Protein AF-A0A968E7X0-F1 (afdb_monomer_lite)

Secondary structure (DSSP, 8-state):
-HHHHHHHHHHHHHHHHHHHHHHTT-HHHHHHHHHHHHHHHHHHHHHHHHHSSPPP--HHHHHHHHHHHHHHHHHHHHHHHHHTS--

Foldseek 3Di:
DVVVVVVVVVVVVLVVVLVVCVVVVVVVVSVVVVVVVCVVCVVQVVCCVPPVDRPPPPPVCVVVVVVVVVVVVVVVVVVVVVVPDDD

Radius of gyration: 15.85 Å; chains: 1; bounding box: 46×29×34 Å

pLDDT: mean 70.97, std 6.29, range [51.38, 83.25]

Sequence (87 aa):
MRTRRALLAVSIVALILAITLISLRAYYVAVALLVGTLLISYREIWSLIRRKKLPPIDERVRENTSKSIRNGFIFLVITLAFLMLPF

Structure (mmCIF, N/CA/C/O backbone):
data_AF-A0A968E7X0-F1
#
_entry.id   AF-A0A968E7X0-F1
#
loop_
_atom_site.group_PDB
_atom_site.id
_atom_site.type_symbol
_atom_site.label_atom_id
_atom_site.label_alt_id
_atom_site.label_comp_id
_atom_site.label_asym_id
_atom_site.label_entity_id
_atom_site.label_seq_id
_atom_site.pdbx_PDB_ins_code
_atom_site.Cartn_x
_atom_site.Cartn_y
_atom_site.Cartn_z
_atom_site.occupancy
_atom_site.B_iso_or_equiv
_atom_site.auth_seq_id
_atom_site.auth_comp_id
_atom_site.auth_asym_id
_atom_site.auth_atom_id
_atom_site.pdbx_PDB_model_num
ATOM 1 N N . MET A 1 1 ? -7.991 16.136 14.575 1.00 51.38 1 MET A N 1
ATOM 2 C CA . MET A 1 1 ? -7.294 16.871 13.487 1.00 51.38 1 MET A CA 1
ATOM 3 C C . MET A 1 1 ? -5.917 16.301 13.088 1.00 51.38 1 MET A C 1
ATOM 5 O O . MET A 1 1 ? -5.444 16.648 12.014 1.00 51.38 1 MET A O 1
ATOM 9 N N . ARG A 1 2 ? -5.284 15.397 13.865 1.00 53.47 2 ARG A N 1
ATOM 10 C CA . ARG A 1 2 ? -3.992 14.752 13.511 1.00 53.47 2 ARG A CA 1
ATOM 11 C C . ARG A 1 2 ? -4.071 13.782 12.316 1.00 53.47 2 ARG A C 1
ATOM 13 O O . ARG A 1 2 ? -3.161 13.742 11.4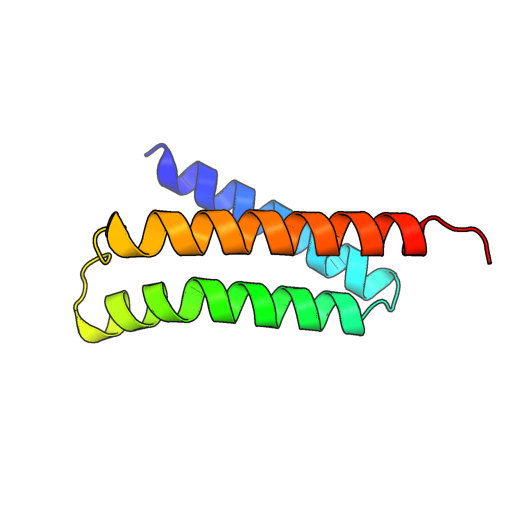99 1.00 53.47 2 ARG A O 1
ATOM 20 N N . THR A 1 3 ? -5.179 13.056 12.177 1.00 59.69 3 THR A N 1
ATOM 21 C CA . THR A 1 3 ? -5.367 12.014 11.149 1.00 59.69 3 THR A CA 1
ATOM 22 C C . THR A 1 3 ? -5.490 12.560 9.727 1.00 59.69 3 THR A C 1
ATOM 24 O O . THR A 1 3 ? -4.958 11.959 8.802 1.00 59.69 3 THR A O 1
ATOM 27 N N . ARG A 1 4 ? -6.115 13.733 9.534 1.00 61.97 4 ARG A N 1
ATOM 28 C CA . ARG A 1 4 ? -6.248 14.356 8.201 1.00 61.97 4 ARG A CA 1
ATOM 29 C C . ARG A 1 4 ? -4.895 14.736 7.591 1.00 61.97 4 ARG A C 1
ATOM 31 O O . ARG A 1 4 ? -4.684 14.511 6.408 1.00 61.97 4 ARG A O 1
ATOM 38 N N . ARG A 1 5 ? -3.970 15.268 8.400 1.00 70.31 5 ARG A N 1
ATOM 39 C CA . ARG A 1 5 ? -2.608 15.607 7.945 1.00 70.31 5 ARG A CA 1
ATOM 40 C C . ARG A 1 5 ? -1.792 14.359 7.612 1.00 70.31 5 ARG A C 1
ATOM 42 O O . ARG A 1 5 ? -1.084 14.364 6.616 1.00 70.31 5 ARG A O 1
ATOM 49 N N . ALA A 1 6 ? -1.936 13.291 8.400 1.00 70.69 6 ALA A N 1
ATOM 50 C CA . ALA A 1 6 ? -1.286 12.013 8.117 1.00 70.69 6 ALA A CA 1
ATOM 51 C C . ALA A 1 6 ? -1.792 11.391 6.803 1.00 70.69 6 ALA A C 1
ATOM 53 O O . ALA A 1 6 ? -0.984 10.994 5.973 1.00 70.69 6 ALA A O 1
ATOM 54 N N . LEU A 1 7 ? -3.109 11.383 6.568 1.00 72.44 7 LEU A N 1
ATOM 55 C CA . LEU A 1 7 ? -3.695 10.886 5.314 1.00 72.44 7 LEU A CA 1
ATOM 56 C C . LEU A 1 7 ? -3.244 11.695 4.088 1.00 72.44 7 LEU A C 1
ATOM 58 O O . LEU A 1 7 ? -2.961 11.114 3.041 1.00 72.44 7 LEU A O 1
ATOM 62 N N . LEU A 1 8 ? -3.136 13.021 4.227 1.00 73.75 8 LEU A N 1
ATOM 63 C CA . LEU A 1 8 ? -2.593 13.893 3.182 1.00 73.75 8 LEU A CA 1
ATOM 64 C C . LEU A 1 8 ? -1.123 13.583 2.892 1.00 73.75 8 LEU A C 1
ATOM 66 O O . LEU A 1 8 ? -0.765 13.408 1.733 1.00 73.75 8 LEU A O 1
ATOM 70 N N . ALA A 1 9 ? -0.289 13.460 3.926 1.00 74.38 9 ALA A N 1
ATOM 71 C CA . ALA A 1 9 ? 1.122 13.121 3.761 1.00 74.38 9 ALA A CA 1
ATOM 72 C C . ALA A 1 9 ? 1.303 11.758 3.073 1.00 74.38 9 ALA A C 1
ATOM 74 O O . ALA A 1 9 ? 2.078 11.649 2.126 1.00 74.38 9 ALA A O 1
ATOM 75 N N . VAL A 1 10 ? 0.536 10.743 3.485 1.00 77.56 10 VAL A N 1
ATOM 76 C CA . VAL A 1 10 ? 0.556 9.412 2.856 1.00 77.56 10 VAL A CA 1
ATOM 77 C C . VAL A 1 10 ? 0.118 9.485 1.392 1.00 77.56 10 VAL A C 1
ATOM 79 O O . VAL A 1 10 ? 0.767 8.882 0.542 1.00 77.56 10 VAL A O 1
ATOM 82 N N . SER A 1 11 ? -0.926 10.258 1.072 1.00 76.94 11 SER A N 1
ATOM 83 C CA . SER A 1 11 ? -1.391 10.422 -0.315 1.00 76.94 11 SER A CA 1
ATOM 84 C C . SER A 1 11 ? -0.356 11.122 -1.196 1.00 76.94 11 SER A C 1
ATOM 86 O O . SER A 1 11 ? -0.141 10.704 -2.328 1.00 76.94 11 SER A O 1
ATOM 88 N N . ILE A 1 12 ? 0.315 12.156 -0.677 1.00 83.25 12 ILE A N 1
ATOM 89 C CA . ILE A 1 12 ? 1.371 12.876 -1.403 1.00 83.25 12 ILE A CA 1
ATOM 90 C C . ILE A 1 12 ? 2.554 11.944 -1.682 1.00 83.25 12 ILE A C 1
ATOM 92 O O . ILE A 1 12 ? 3.028 11.880 -2.814 1.00 83.25 12 ILE A O 1
ATOM 96 N N . VAL A 1 13 ? 2.999 11.179 -0.681 1.00 82.56 13 VAL A N 1
ATOM 97 C CA . VAL A 1 13 ? 4.097 10.216 -0.851 1.00 82.56 13 VAL A CA 1
ATOM 98 C C . VAL A 1 13 ? 3.722 9.135 -1.863 1.00 82.56 13 VAL A C 1
ATOM 100 O O . VAL A 1 13 ? 4.517 8.847 -2.753 1.00 82.56 13 VAL A O 1
ATOM 103 N N . ALA A 1 14 ? 2.510 8.579 -1.777 1.00 76.31 14 ALA A N 1
ATOM 104 C CA . ALA A 1 14 ? 2.025 7.579 -2.726 1.00 76.31 14 ALA A CA 1
ATOM 105 C C . ALA A 1 14 ? 1.976 8.121 -4.165 1.00 76.31 14 ALA A C 1
ATOM 107 O O . ALA A 1 14 ? 2.369 7.421 -5.099 1.00 76.31 14 ALA A O 1
ATOM 108 N N . LEU A 1 15 ? 1.553 9.378 -4.341 1.00 81.00 15 LEU A N 1
ATOM 109 C CA . LEU A 1 15 ? 1.507 10.039 -5.644 1.00 81.00 15 LEU A CA 1
ATOM 110 C C . LEU A 1 15 ? 2.911 10.222 -6.239 1.00 81.00 15 LEU A C 1
ATOM 112 O O . LEU A 1 15 ? 3.132 9.885 -7.400 1.00 81.00 15 LEU A O 1
ATOM 116 N N . ILE A 1 16 ? 3.869 10.701 -5.439 1.00 80.44 16 ILE A N 1
ATOM 117 C CA . ILE A 1 16 ? 5.266 10.873 -5.869 1.00 80.44 16 ILE A CA 1
ATOM 118 C C . ILE A 1 16 ? 5.866 9.520 -6.274 1.00 80.44 16 ILE A C 1
ATOM 120 O O . ILE A 1 16 ? 6.483 9.414 -7.330 1.00 80.44 16 ILE A O 1
ATOM 124 N N . LEU A 1 17 ? 5.638 8.469 -5.481 1.00 75.12 17 LEU A N 1
ATOM 125 C CA . LEU A 1 17 ? 6.106 7.110 -5.777 1.00 75.12 17 LEU A CA 1
ATOM 126 C C . LEU A 1 17 ? 5.540 6.577 -7.100 1.00 75.12 17 LEU A C 1
ATOM 128 O O . LEU A 1 17 ? 6.286 6.023 -7.907 1.00 75.12 17 LEU A O 1
ATOM 132 N N . ALA A 1 18 ? 4.243 6.782 -7.345 1.00 72.81 18 ALA A N 1
ATOM 133 C CA . ALA A 1 18 ? 3.596 6.365 -8.586 1.00 72.81 18 ALA A CA 1
ATOM 134 C C . ALA A 1 18 ? 4.176 7.092 -9.810 1.00 72.81 18 ALA A C 1
ATOM 136 O O . ALA A 1 18 ? 4.480 6.447 -10.814 1.00 72.81 18 ALA A O 1
ATOM 137 N N . ILE A 1 19 ? 4.388 8.410 -9.715 1.00 75.69 19 ILE A N 1
ATOM 138 C CA . ILE A 1 19 ? 4.981 9.213 -10.795 1.00 75.69 19 ILE A CA 1
ATOM 139 C C . ILE A 1 19 ? 6.407 8.738 -11.097 1.00 75.69 19 ILE A C 1
ATOM 141 O O . ILE A 1 19 ? 6.746 8.521 -12.260 1.00 75.69 19 ILE A O 1
ATOM 145 N N . THR A 1 20 ? 7.231 8.517 -10.071 1.00 73.62 20 THR A N 1
ATOM 146 C CA . THR A 1 20 ? 8.614 8.043 -10.243 1.00 73.62 20 THR A CA 1
ATOM 147 C C . THR A 1 20 ? 8.668 6.676 -10.930 1.00 73.62 20 THR A C 1
ATOM 149 O O . THR A 1 20 ? 9.469 6.476 -11.841 1.00 73.62 20 THR A O 1
ATOM 152 N N . LEU A 1 21 ? 7.787 5.743 -10.553 1.00 70.69 21 LEU A N 1
ATOM 153 C CA . LEU A 1 21 ? 7.727 4.409 -11.161 1.00 70.69 21 LEU A CA 1
ATOM 154 C C . LEU A 1 21 ? 7.276 4.441 -12.625 1.00 70.69 21 LEU A C 1
ATOM 156 O O . LEU A 1 21 ? 7.828 3.716 -13.454 1.00 70.69 21 LEU A O 1
ATOM 160 N N . ILE A 1 22 ? 6.305 5.297 -12.954 1.00 74.69 22 ILE A N 1
ATOM 161 C CA . ILE A 1 22 ? 5.854 5.501 -14.337 1.00 74.69 22 ILE A CA 1
ATOM 162 C C . ILE A 1 22 ? 6.986 6.098 -15.184 1.00 74.69 22 ILE A C 1
ATOM 164 O O . ILE A 1 22 ? 7.233 5.622 -16.292 1.00 74.69 22 ILE A O 1
ATOM 168 N N . SER A 1 23 ? 7.717 7.083 -14.654 1.00 69.62 23 SER A N 1
ATOM 169 C CA . SER A 1 23 ? 8.857 7.711 -15.338 1.00 69.62 23 SER A CA 1
ATOM 170 C C . SER A 1 23 ? 10.001 6.733 -15.624 1.00 69.62 23 SER A C 1
ATOM 172 O O . SER A 1 23 ? 10.640 6.828 -16.668 1.00 69.62 23 SER A O 1
ATOM 174 N N . LEU A 1 24 ? 10.220 5.746 -14.750 1.00 76.50 24 LEU A N 1
ATOM 175 C CA . LEU A 1 24 ? 11.201 4.671 -14.955 1.00 76.50 24 LEU A CA 1
ATOM 176 C C . LEU A 1 24 ? 10.730 3.587 -15.948 1.00 76.50 24 LEU A C 1
ATOM 178 O O . LEU A 1 24 ? 11.408 2.575 -16.107 1.00 76.50 24 LEU A O 1
ATOM 182 N N . ARG A 1 25 ? 9.564 3.756 -16.597 1.00 78.88 25 ARG A N 1
ATOM 183 C CA . ARG A 1 25 ? 8.871 2.725 -17.402 1.00 78.88 25 ARG A CA 1
ATOM 184 C C . ARG A 1 25 ? 8.627 1.416 -16.639 1.00 78.88 25 ARG A C 1
ATOM 186 O O . ARG A 1 25 ? 8.323 0.385 -17.240 1.00 78.88 25 ARG A O 1
ATOM 193 N N . ALA A 1 26 ? 8.680 1.455 -15.308 1.00 73.06 26 ALA A N 1
ATOM 194 C CA . ALA A 1 26 ? 8.448 0.317 -14.428 1.00 73.06 26 ALA A CA 1
ATOM 195 C C . ALA A 1 26 ? 6.940 0.100 -14.209 1.00 73.06 26 ALA A C 1
ATOM 197 O O . ALA A 1 26 ? 6.452 0.009 -13.079 1.00 73.06 26 ALA A O 1
ATOM 198 N N . TYR A 1 27 ? 6.177 0.028 -15.307 1.00 71.00 27 TYR A N 1
ATOM 199 C CA . TYR A 1 27 ? 4.714 -0.080 -15.287 1.00 71.00 27 TYR A CA 1
ATOM 200 C C . TYR A 1 27 ? 4.233 -1.312 -14.512 1.00 71.00 27 TYR A C 1
ATOM 202 O O . TYR A 1 27 ? 3.230 -1.247 -13.807 1.00 71.00 27 TYR A O 1
ATOM 210 N N . TYR A 1 28 ? 4.986 -2.412 -14.577 1.00 66.50 28 TYR A N 1
ATOM 211 C CA . TYR A 1 28 ? 4.718 -3.639 -13.825 1.00 66.50 28 TYR A CA 1
ATOM 212 C C . TYR A 1 28 ? 4.742 -3.408 -12.304 1.00 66.50 28 TYR A C 1
ATOM 214 O O . TYR A 1 28 ? 3.862 -3.894 -11.594 1.00 66.50 28 TYR A O 1
ATOM 222 N N . VAL A 1 29 ? 5.685 -2.604 -11.801 1.00 68.31 29 VAL A N 1
ATOM 223 C CA . VAL A 1 29 ? 5.785 -2.263 -10.371 1.00 68.31 29 VAL A CA 1
ATOM 224 C C . VAL A 1 29 ? 4.671 -1.305 -9.958 1.00 68.31 29 VAL A C 1
ATOM 226 O O . VAL A 1 29 ? 4.062 -1.487 -8.905 1.00 68.31 29 VAL A O 1
ATOM 229 N N . ALA A 1 30 ? 4.367 -0.309 -10.795 1.00 68.06 30 ALA A N 1
ATOM 230 C CA . ALA A 1 30 ? 3.287 0.641 -10.534 1.00 68.06 30 ALA A CA 1
ATOM 231 C C . ALA A 1 30 ? 1.922 -0.062 -10.436 1.00 68.06 30 ALA A C 1
ATOM 233 O O . ALA A 1 30 ? 1.168 0.183 -9.493 1.00 68.06 30 ALA A O 1
ATOM 234 N N . VAL A 1 31 ? 1.629 -0.984 -11.362 1.00 70.44 31 VAL A N 1
ATOM 235 C CA . VAL A 1 31 ? 0.397 -1.787 -11.346 1.00 70.44 31 VAL A CA 1
ATOM 236 C C . VAL A 1 31 ? 0.353 -2.698 -10.119 1.00 70.44 31 VAL A C 1
ATOM 238 O O . VAL A 1 31 ? -0.673 -2.741 -9.443 1.00 70.44 31 VAL A O 1
ATOM 241 N N . ALA A 1 32 ? 1.455 -3.370 -9.771 1.00 70.06 32 ALA A N 1
ATOM 242 C CA . ALA A 1 32 ? 1.516 -4.217 -8.577 1.00 70.06 32 ALA A CA 1
ATOM 243 C C . ALA A 1 32 ? 1.261 -3.426 -7.281 1.00 70.06 32 ALA A C 1
ATOM 245 O O . ALA A 1 32 ? 0.530 -3.893 -6.406 1.00 70.06 32 ALA A O 1
ATOM 246 N N . LEU A 1 33 ? 1.803 -2.209 -7.172 1.00 72.69 33 LEU A N 1
ATOM 247 C CA . LEU A 1 33 ? 1.557 -1.324 -6.030 1.00 72.69 33 LEU A CA 1
ATOM 248 C C . LEU A 1 33 ? 0.105 -0.850 -5.964 1.00 72.69 33 LEU A C 1
ATOM 250 O O . LEU A 1 33 ? -0.492 -0.874 -4.886 1.00 72.69 33 LEU A O 1
ATOM 254 N N . LEU A 1 34 ? -0.477 -0.455 -7.099 1.00 74.50 34 LEU A N 1
ATOM 255 C CA . LEU A 1 34 ? -1.877 -0.032 -7.177 1.00 74.50 34 LEU A CA 1
ATOM 256 C C . LEU A 1 34 ? -2.827 -1.167 -6.795 1.00 74.50 34 LEU A C 1
ATOM 258 O O . LEU A 1 34 ? -3.701 -0.982 -5.953 1.00 74.50 34 LEU A O 1
ATOM 262 N N . VAL A 1 35 ? -2.630 -2.355 -7.364 1.00 74.50 35 VAL A N 1
ATOM 263 C CA . VAL A 1 35 ? -3.454 -3.535 -7.070 1.00 74.50 35 VAL A CA 1
ATOM 264 C C . VAL A 1 35 ? -3.265 -3.986 -5.621 1.00 74.50 35 VAL A C 1
ATOM 266 O O . VAL A 1 35 ? -4.247 -4.282 -4.942 1.00 74.50 35 VAL A O 1
ATOM 269 N N . GLY A 1 36 ? -2.030 -3.990 -5.114 1.00 71.69 36 GLY A N 1
ATOM 270 C CA . GLY A 1 36 ? -1.727 -4.356 -3.731 1.00 71.69 36 GLY A CA 1
ATOM 271 C C . GLY A 1 36 ? -2.365 -3.410 -2.714 1.00 71.69 36 GLY A C 1
ATOM 272 O O . GLY A 1 36 ? -2.980 -3.866 -1.750 1.00 71.69 36 GLY A O 1
ATOM 273 N N . THR A 1 37 ? -2.291 -2.098 -2.950 1.00 72.44 37 THR A N 1
ATOM 274 C CA . THR A 1 37 ? -2.966 -1.108 -2.094 1.00 72.44 37 THR A CA 1
ATOM 275 C C . THR A 1 37 ? -4.482 -1.255 -2.160 1.00 72.44 37 THR A C 1
ATOM 277 O O . THR A 1 37 ? -5.122 -1.312 -1.113 1.00 72.44 37 THR A O 1
ATOM 280 N N . LEU A 1 38 ? -5.060 -1.431 -3.351 1.00 72.56 38 LEU A N 1
ATOM 281 C CA . LEU A 1 38 ? -6.492 -1.695 -3.510 1.00 72.56 38 LEU A CA 1
ATOM 282 C C . LEU A 1 38 ? -6.944 -2.962 -2.782 1.00 72.56 38 LEU A C 1
ATOM 284 O O . LEU A 1 38 ? -7.987 -2.932 -2.141 1.00 72.56 38 LEU A O 1
ATOM 288 N N . LEU A 1 39 ? -6.180 -4.054 -2.838 1.00 71.31 39 LEU A N 1
ATOM 289 C CA . LEU A 1 39 ? -6.506 -5.304 -2.143 1.00 71.31 39 LEU A CA 1
ATOM 290 C C . LEU A 1 39 ? -6.479 -5.148 -0.620 1.00 71.31 39 LEU A C 1
ATOM 292 O O . LEU A 1 39 ? -7.375 -5.648 0.063 1.00 71.31 39 LEU A O 1
ATOM 296 N N . ILE A 1 40 ? -5.485 -4.433 -0.088 1.00 68.00 40 ILE A N 1
ATOM 297 C CA . ILE A 1 40 ? -5.388 -4.145 1.350 1.00 68.00 40 ILE A CA 1
ATOM 298 C C . ILE A 1 40 ? -6.574 -3.274 1.787 1.00 68.00 40 ILE A C 1
ATOM 300 O O . ILE A 1 40 ? -7.248 -3.585 2.771 1.00 68.00 40 ILE A O 1
ATOM 304 N N . SER A 1 41 ? -6.880 -2.224 1.022 1.00 68.31 41 SER A N 1
ATOM 305 C CA . SER A 1 41 ? -7.963 -1.286 1.323 1.00 68.31 41 SER A CA 1
ATOM 306 C C . SER A 1 41 ? -9.355 -1.831 0.996 1.00 68.31 41 SER A C 1
ATOM 308 O O . SER A 1 41 ? -10.332 -1.352 1.563 1.00 68.31 41 SER A O 1
ATOM 310 N N . TYR A 1 42 ? -9.485 -2.834 0.121 1.00 73.69 42 TYR A N 1
ATOM 311 C CA . TYR A 1 42 ? -10.769 -3.375 -0.341 1.00 73.69 42 TYR A CA 1
ATOM 312 C C . TYR A 1 42 ? -11.649 -3.789 0.832 1.00 73.69 42 TYR A C 1
ATOM 314 O O . TYR A 1 42 ? -12.834 -3.470 0.871 1.00 73.69 42 TYR A O 1
ATOM 322 N N . ARG A 1 43 ? -11.063 -4.455 1.828 1.00 66.00 43 ARG A N 1
ATOM 323 C CA . ARG A 1 43 ? -11.801 -4.950 2.990 1.00 66.00 43 ARG A CA 1
ATOM 324 C C . ARG A 1 43 ? -12.320 -3.807 3.869 1.00 66.00 43 ARG A C 1
ATOM 326 O O . ARG A 1 43 ? -13.446 -3.874 4.365 1.00 66.00 43 ARG A O 1
ATOM 333 N N . GLU A 1 44 ? -11.530 -2.747 4.018 1.00 68.12 44 GLU A N 1
ATOM 334 C CA . GLU A 1 44 ? -11.899 -1.538 4.760 1.00 68.12 44 GLU A CA 1
ATOM 335 C C . GLU A 1 44 ? -12.962 -0.732 4.006 1.00 68.12 44 GLU A C 1
ATOM 337 O O . GLU A 1 44 ? -13.989 -0.380 4.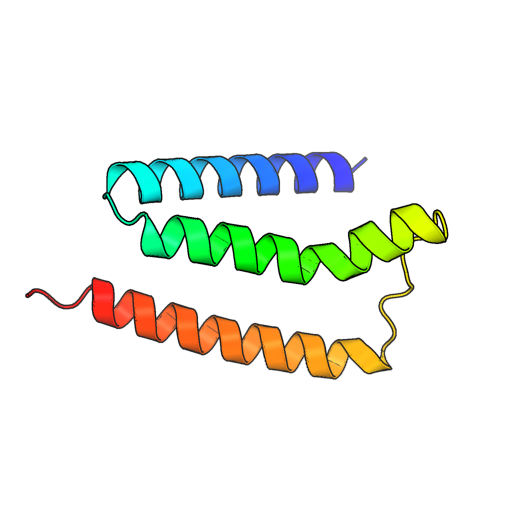585 1.00 68.12 44 GLU A O 1
ATOM 342 N N . ILE A 1 45 ? -12.770 -0.524 2.701 1.00 69.00 45 ILE A N 1
ATOM 343 C CA . ILE A 1 45 ? -13.707 0.169 1.808 1.00 69.00 45 ILE A CA 1
ATOM 344 C C . ILE A 1 45 ? -15.044 -0.579 1.759 1.00 69.00 45 ILE A C 1
ATOM 346 O O . ILE A 1 45 ? -16.100 0.031 1.907 1.00 69.00 45 ILE A O 1
ATOM 350 N N . TRP A 1 46 ? -15.025 -1.906 1.639 1.00 68.19 46 TRP A N 1
ATOM 351 C CA . TRP A 1 46 ? -16.233 -2.730 1.625 1.00 68.19 46 TRP A CA 1
ATOM 352 C C . TRP A 1 46 ? -16.986 -2.684 2.957 1.00 68.19 46 TRP A C 1
ATOM 354 O O . TRP A 1 46 ? -18.215 -2.571 2.979 1.00 68.19 46 TRP A O 1
ATOM 364 N N . SER A 1 47 ? -16.264 -2.716 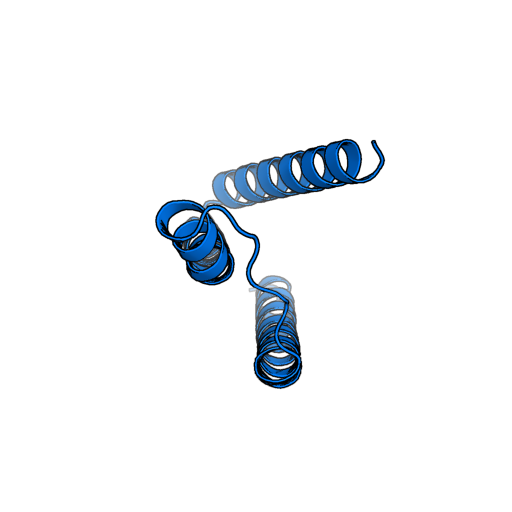4.082 1.00 65.69 47 SER A N 1
ATOM 365 C CA . SER A 1 47 ? -16.862 -2.550 5.410 1.00 65.69 47 SER A CA 1
ATOM 366 C C . SER A 1 47 ? -17.468 -1.155 5.590 1.00 65.69 47 SER A C 1
ATOM 368 O O . SER A 1 47 ? -18.574 -1.027 6.120 1.00 65.69 47 SER A O 1
ATOM 370 N N . LEU A 1 48 ? -16.787 -0.113 5.110 1.00 71.31 48 LEU A N 1
ATOM 371 C CA . LEU A 1 48 ? -17.277 1.265 5.147 1.00 71.31 48 LEU A CA 1
ATOM 372 C C . LEU A 1 48 ? -18.534 1.448 4.288 1.00 71.31 48 LEU A C 1
ATOM 374 O O . LEU A 1 48 ? -19.504 2.034 4.763 1.00 71.31 48 LEU A O 1
ATOM 378 N N . ILE A 1 49 ? -18.562 0.896 3.074 1.00 76.31 49 ILE A N 1
ATOM 379 C CA . ILE A 1 49 ? -19.724 0.962 2.175 1.00 76.31 49 ILE A CA 1
ATOM 380 C C . ILE A 1 49 ? -20.916 0.210 2.775 1.00 76.31 49 ILE A C 1
ATOM 382 O O . ILE A 1 49 ? -22.031 0.730 2.802 1.00 76.31 49 ILE A O 1
ATOM 386 N N . ARG A 1 50 ? -20.696 -1.011 3.279 1.00 75.94 50 ARG A N 1
ATOM 387 C CA . ARG A 1 50 ? -21.787 -1.902 3.699 1.00 75.94 50 ARG A CA 1
ATOM 388 C C . ARG A 1 50 ? -22.284 -1.635 5.121 1.00 75.94 50 ARG A C 1
ATOM 390 O O . ARG A 1 50 ? -23.467 -1.819 5.385 1.00 75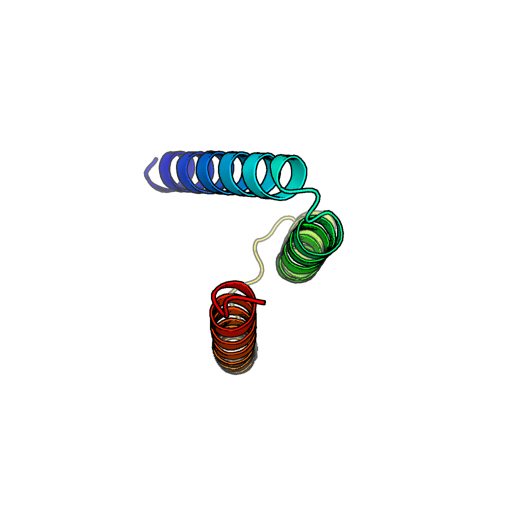.94 50 ARG A O 1
ATOM 397 N N . ARG A 1 51 ? -21.407 -1.238 6.050 1.00 77.00 51 ARG A N 1
ATOM 398 C CA . ARG A 1 51 ? -21.751 -1.067 7.478 1.00 77.00 51 ARG A CA 1
ATOM 399 C C . ARG A 1 51 ? -21.590 0.361 8.003 1.00 77.00 51 ARG A C 1
ATOM 401 O O . ARG A 1 51 ? -21.930 0.592 9.161 1.00 77.00 51 ARG A O 1
ATOM 408 N N . LYS A 1 52 ? -21.069 1.307 7.200 1.00 74.69 52 LYS A N 1
ATOM 409 C CA . LYS A 1 52 ? -20.737 2.697 7.602 1.00 74.69 52 LYS A CA 1
ATOM 410 C C . LYS A 1 52 ? -19.924 2.798 8.901 1.00 74.69 52 LYS A C 1
ATOM 412 O O . LYS A 1 52 ? -19.920 3.827 9.570 1.00 74.69 52 LYS A O 1
ATOM 417 N N . LYS A 1 53 ? -19.236 1.719 9.267 1.00 62.94 53 LYS A N 1
ATOM 418 C CA . LYS A 1 53 ? -18.398 1.607 10.455 1.00 62.94 53 LYS A CA 1
ATOM 419 C C . LYS A 1 53 ? -17.051 1.065 10.013 1.00 62.94 53 LYS A C 1
ATOM 421 O O . LYS A 1 53 ? -16.989 0.119 9.222 1.00 62.94 53 LYS A O 1
ATOM 426 N N . LEU A 1 54 ? -15.990 1.680 10.528 1.00 60.75 54 LEU A N 1
ATOM 427 C CA . LEU A 1 54 ? -14.661 1.093 10.460 1.00 60.75 54 LEU A CA 1
ATOM 428 C C . LEU A 1 54 ? -14.747 -0.267 11.157 1.00 60.75 54 LEU A C 1
ATOM 430 O O . LEU A 1 54 ? -15.241 -0.314 12.290 1.00 60.75 54 LEU A O 1
ATOM 434 N N . PRO A 1 55 ? -14.355 -1.364 10.490 1.00 61.66 55 PRO A N 1
ATOM 435 C CA . PRO A 1 55 ? -14.272 -2.632 11.182 1.00 61.66 55 PRO A CA 1
ATOM 436 C C . PRO A 1 55 ? -13.287 -2.421 12.340 1.00 61.66 55 PRO A C 1
ATOM 438 O O . PRO A 1 55 ? -12.231 -1.816 12.115 1.00 61.66 55 PRO A O 1
ATOM 441 N N . PRO A 1 56 ? -13.616 -2.833 13.580 1.00 59.66 56 PRO A N 1
ATOM 442 C CA . PRO A 1 56 ? -12.587 -2.921 14.603 1.00 59.66 56 PRO A CA 1
ATOM 443 C C . PRO A 1 56 ? -11.451 -3.735 13.987 1.00 59.66 56 PRO A C 1
ATOM 445 O O . PRO A 1 56 ? -11.709 -4.716 13.285 1.00 59.66 56 PRO A O 1
ATOM 448 N N . ILE A 1 57 ? -10.210 -3.265 14.137 1.00 59.41 57 ILE A N 1
ATOM 449 C CA . ILE A 1 57 ? -9.037 -4.033 13.722 1.00 59.41 57 ILE A CA 1
ATOM 450 C C . ILE A 1 57 ? -9.044 -5.254 14.635 1.00 59.41 57 ILE A C 1
ATOM 452 O O . ILE A 1 57 ? -8.482 -5.221 15.726 1.00 59.41 57 ILE A O 1
ATOM 456 N N . ASP A 1 58 ? -9.800 -6.274 14.234 1.00 60.84 58 ASP A N 1
ATOM 457 C CA . ASP A 1 58 ? -10.051 -7.457 15.029 1.00 60.84 58 ASP A CA 1
ATOM 458 C C . ASP A 1 58 ? -8.680 -8.042 15.341 1.00 60.84 58 ASP A C 1
ATOM 460 O O . ASP A 1 58 ? -7.895 -8.345 14.435 1.00 60.84 58 ASP A O 1
ATOM 464 N N . GLU A 1 59 ? -8.369 -8.210 16.622 1.00 58.75 59 GLU A N 1
ATOM 465 C CA . GLU A 1 59 ? -7.108 -8.802 17.080 1.00 58.75 59 GLU A CA 1
ATOM 466 C C . GLU A 1 59 ? -6.849 -10.171 16.427 1.00 58.75 59 GLU A C 1
ATOM 468 O O . GLU A 1 59 ? -5.700 -10.550 16.217 1.00 58.75 59 GLU A O 1
ATOM 473 N N . ARG A 1 60 ? -7.916 -10.843 15.969 1.00 62.62 60 ARG A N 1
ATOM 474 C CA . ARG A 1 60 ? -7.883 -12.075 15.164 1.00 62.62 60 ARG A CA 1
ATOM 475 C C . ARG A 1 60 ? -7.235 -11.924 13.787 1.00 62.62 60 ARG A C 1
ATOM 477 O O . ARG A 1 60 ? -6.662 -12.878 13.273 1.00 62.62 60 ARG A O 1
ATOM 484 N N . VAL A 1 61 ? -7.353 -10.761 13.152 1.00 62.91 61 VAL A N 1
ATOM 485 C CA . VAL A 1 61 ? -6.777 -10.497 11.823 1.00 62.91 61 VAL A CA 1
ATOM 486 C C . VAL A 1 61 ? -5.435 -9.789 11.956 1.00 62.91 61 VAL A C 1
ATOM 488 O O . VAL A 1 61 ? -4.581 -9.964 11.097 1.00 62.91 61 VAL A O 1
ATOM 491 N N . ARG A 1 62 ? -5.205 -9.061 13.057 1.00 70.12 62 ARG A N 1
ATOM 492 C CA . ARG A 1 62 ? -3.952 -8.341 13.328 1.00 70.12 62 ARG A CA 1
ATOM 493 C C . ARG A 1 62 ? -2.719 -9.230 13.195 1.00 70.12 62 ARG A C 1
ATOM 495 O O . ARG A 1 62 ? -1.729 -8.802 12.606 1.00 70.12 62 ARG A O 1
ATOM 502 N N . GLU A 1 63 ? -2.778 -10.461 13.697 1.00 71.62 63 GLU A N 1
ATOM 503 C CA . GLU A 1 63 ? -1.652 -11.392 13.604 1.00 71.62 63 GLU A CA 1
ATOM 504 C C . GLU A 1 63 ? -1.363 -11.801 12.147 1.00 71.62 63 GLU A C 1
ATOM 506 O O . GLU A 1 63 ? -0.211 -11.786 11.709 1.00 71.62 63 GLU A O 1
ATOM 511 N N . ASN A 1 64 ? -2.411 -12.070 11.363 1.00 72.88 64 ASN A N 1
ATOM 512 C CA . ASN A 1 64 ? -2.295 -12.406 9.943 1.00 72.88 64 ASN A CA 1
ATOM 513 C C . ASN A 1 64 ? -1.858 -11.204 9.100 1.00 72.88 64 ASN A C 1
ATOM 515 O O . ASN A 1 64 ? -0.999 -11.348 8.234 1.00 72.88 64 ASN A O 1
ATOM 519 N N . THR A 1 65 ? -2.379 -10.010 9.382 1.00 70.31 65 THR A N 1
ATOM 520 C CA . THR A 1 65 ? -1.968 -8.769 8.719 1.00 70.31 65 THR A CA 1
ATOM 521 C C . THR A 1 65 ? -0.509 -8.458 9.025 1.00 70.31 65 THR A C 1
ATOM 523 O O . THR A 1 65 ? 0.241 -8.126 8.117 1.00 70.31 65 THR A O 1
ATOM 526 N N . SER A 1 66 ? -0.068 -8.636 10.273 1.00 73.00 66 SER A N 1
ATOM 527 C CA . SER A 1 66 ? 1.332 -8.432 10.657 1.00 73.00 66 SER A CA 1
ATOM 528 C C . SER A 1 66 ? 2.264 -9.426 9.951 1.00 73.00 66 SER A C 1
ATOM 530 O O . SER A 1 66 ? 3.275 -9.024 9.373 1.00 73.00 66 SER A O 1
ATOM 532 N N . LYS A 1 67 ? 1.888 -10.715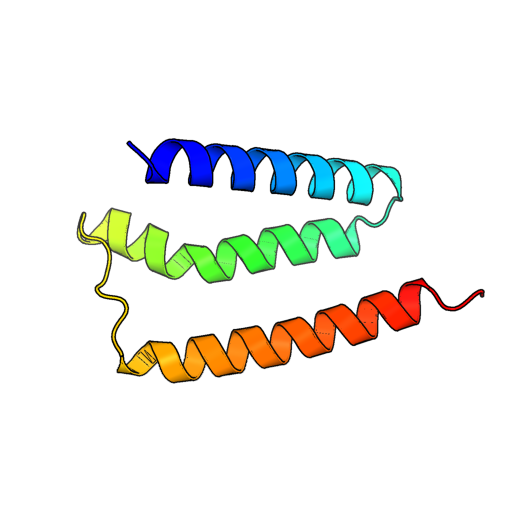 9.889 1.00 76.44 67 LYS A N 1
ATOM 533 C CA . LYS A 1 67 ? 2.617 -11.731 9.104 1.00 76.44 67 LYS A CA 1
ATOM 534 C C . LYS A 1 67 ? 2.641 -11.385 7.610 1.00 76.44 67 LYS A C 1
ATOM 536 O O . LYS A 1 67 ? 3.694 -11.483 6.986 1.00 76.44 67 LYS A O 1
ATOM 541 N N . SER A 1 68 ? 1.523 -10.923 7.051 1.00 73.62 68 SER A N 1
ATOM 542 C CA . SER A 1 68 ? 1.418 -10.514 5.645 1.00 73.62 68 SER A CA 1
ATOM 543 C C . SER A 1 68 ? 2.271 -9.287 5.329 1.00 73.62 68 SER A C 1
ATOM 545 O O . SER A 1 68 ? 2.946 -9.276 4.305 1.00 73.62 68 SER A O 1
ATOM 547 N N . ILE A 1 69 ? 2.279 -8.271 6.197 1.00 75.44 69 ILE A N 1
ATOM 548 C CA . ILE A 1 69 ? 3.121 -7.076 6.045 1.00 75.44 69 ILE A CA 1
ATOM 549 C C . ILE A 1 69 ? 4.592 -7.471 6.115 1.00 75.44 69 ILE A C 1
ATOM 551 O O . ILE A 1 69 ? 5.375 -7.039 5.275 1.00 75.44 69 ILE A O 1
ATOM 555 N N . ARG A 1 70 ? 4.970 -8.328 7.070 1.00 72.50 70 ARG A N 1
ATOM 556 C CA . ARG A 1 70 ? 6.347 -8.814 7.197 1.00 72.50 70 ARG A CA 1
ATOM 557 C C . ARG A 1 70 ? 6.793 -9.566 5.945 1.00 72.50 70 ARG A C 1
ATOM 559 O O . ARG A 1 70 ? 7.867 -9.290 5.423 1.00 72.50 70 ARG A O 1
ATOM 566 N N . ASN A 1 71 ? 5.959 -10.468 5.434 1.00 78.50 71 ASN A N 1
ATOM 567 C CA . ASN A 1 71 ? 6.265 -11.212 4.213 1.00 78.50 71 ASN A CA 1
ATOM 568 C C . ASN A 1 71 ? 6.315 -10.289 2.984 1.00 78.50 71 ASN A C 1
ATOM 570 O O . ASN A 1 71 ? 7.226 -10.410 2.170 1.00 78.50 71 ASN A O 1
ATOM 574 N N . GLY A 1 72 ? 5.393 -9.327 2.878 1.00 75.69 72 GLY A N 1
ATOM 575 C CA . GLY A 1 72 ? 5.397 -8.322 1.814 1.00 75.69 72 GLY A CA 1
ATOM 576 C C . GLY A 1 72 ? 6.631 -7.418 1.858 1.00 75.69 72 GLY A C 1
ATOM 577 O O . GLY A 1 72 ? 7.208 -7.116 0.818 1.00 75.69 72 GLY A O 1
ATOM 578 N N . PHE A 1 73 ? 7.092 -7.047 3.054 1.00 75.75 73 PHE A N 1
ATOM 579 C CA . PHE A 1 73 ? 8.319 -6.277 3.245 1.00 75.75 73 PHE A CA 1
ATOM 580 C C . PHE A 1 73 ? 9.558 -7.061 2.804 1.00 75.75 73 PHE A C 1
ATOM 582 O O . PHE A 1 73 ? 10.396 -6.516 2.094 1.00 75.75 73 PHE A O 1
ATOM 589 N N . ILE A 1 74 ? 9.648 -8.351 3.148 1.00 73.38 74 ILE A N 1
ATOM 590 C CA . ILE A 1 74 ? 10.729 -9.229 2.672 1.00 73.38 74 ILE A CA 1
ATOM 591 C C . ILE A 1 74 ? 10.736 -9.278 1.139 1.00 73.38 74 ILE A C 1
ATOM 593 O O . ILE A 1 74 ? 11.784 -9.106 0.521 1.00 73.38 74 ILE A O 1
ATOM 597 N N . PHE A 1 75 ? 9.564 -9.438 0.519 1.00 73.38 75 PHE A N 1
ATOM 598 C CA . PHE A 1 75 ? 9.436 -9.461 -0.938 1.00 73.38 75 PHE A CA 1
ATOM 599 C C . PHE A 1 75 ? 9.878 -8.137 -1.584 1.00 73.38 75 PHE A C 1
ATOM 601 O O . PHE A 1 75 ? 10.582 -8.136 -2.595 1.00 73.38 75 PHE A O 1
ATOM 608 N N . LEU A 1 76 ? 9.519 -7.005 -0.972 1.00 75.00 76 LEU A N 1
ATOM 609 C CA . LEU A 1 76 ? 9.9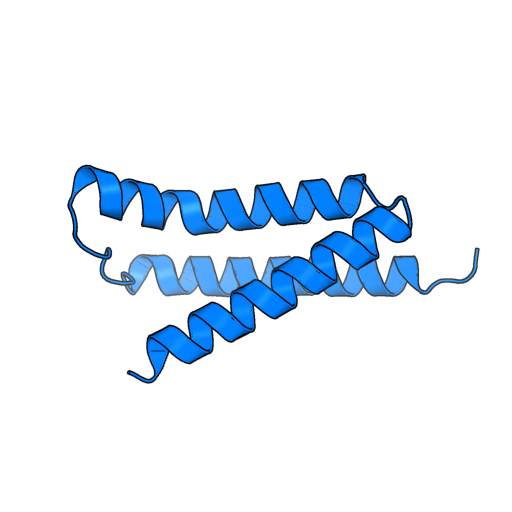24 -5.671 -1.414 1.00 75.00 76 LEU A CA 1
ATOM 610 C C . LEU A 1 76 ? 11.440 -5.462 -1.299 1.00 75.00 76 LEU A C 1
ATOM 612 O O . LEU A 1 76 ? 12.050 -4.965 -2.243 1.00 75.00 76 LEU A O 1
ATOM 616 N N . VAL A 1 77 ? 12.057 -5.879 -0.190 1.00 75.12 77 VAL A N 1
ATOM 617 C CA . VAL A 1 77 ? 13.513 -5.786 0.013 1.00 75.12 77 VAL A CA 1
ATOM 618 C C . VAL A 1 77 ? 14.264 -6.630 -1.014 1.00 75.12 77 VAL A C 1
ATOM 620 O O . VAL A 1 77 ? 15.214 -6.139 -1.615 1.00 75.12 77 VAL A O 1
ATOM 623 N N . ILE A 1 78 ? 13.816 -7.863 -1.268 1.00 77.50 78 ILE A N 1
ATOM 624 C CA . ILE A 1 78 ? 14.421 -8.736 -2.285 1.00 77.50 78 ILE A CA 1
ATOM 625 C C . ILE A 1 78 ? 14.299 -8.103 -3.674 1.00 77.50 78 ILE A C 1
ATOM 627 O O . ILE A 1 78 ? 15.271 -8.072 -4.422 1.00 77.50 78 ILE A O 1
ATOM 631 N N . THR A 1 79 ? 13.129 -7.553 -4.004 1.00 75.25 79 THR A N 1
ATOM 632 C CA . THR A 1 79 ? 12.895 -6.897 -5.299 1.00 75.25 79 THR A CA 1
ATOM 633 C C . THR A 1 79 ? 13.783 -5.662 -5.471 1.00 75.25 79 THR A C 1
ATOM 635 O O . THR A 1 79 ? 14.361 -5.472 -6.535 1.00 75.25 79 THR A O 1
ATOM 638 N N . LEU A 1 80 ? 13.937 -4.840 -4.427 1.00 69.50 80 LEU A N 1
ATOM 639 C CA . LEU A 1 80 ? 14.834 -3.679 -4.436 1.00 69.50 80 LEU A CA 1
ATOM 640 C C . LEU A 1 80 ? 16.303 -4.084 -4.560 1.00 69.50 80 LEU A C 1
ATOM 642 O O . LEU A 1 80 ? 17.032 -3.466 -5.330 1.00 69.50 80 LEU A O 1
ATOM 646 N N . ALA A 1 81 ? 16.726 -5.126 -3.845 1.00 77.06 81 ALA A N 1
ATOM 647 C CA . ALA A 1 81 ? 18.077 -5.662 -3.959 1.00 77.06 81 ALA A CA 1
ATOM 648 C C . ALA A 1 81 ? 18.359 -6.155 -5.387 1.00 77.06 81 ALA A C 1
ATOM 650 O O . ALA A 1 81 ? 19.414 -5.857 -5.938 1.00 77.06 81 ALA A O 1
ATOM 651 N N . PHE A 1 82 ? 17.391 -6.833 -6.014 1.00 75.00 82 PHE A N 1
ATOM 652 C CA . PHE A 1 82 ? 17.481 -7.240 -7.417 1.00 75.00 82 PHE A CA 1
ATOM 653 C C . PHE A 1 82 ? 17.493 -6.058 -8.389 1.00 75.00 82 PHE A C 1
ATOM 655 O O . PHE A 1 82 ? 18.212 -6.101 -9.379 1.00 75.00 82 PHE A O 1
ATOM 662 N N . LEU A 1 83 ? 16.727 -5.000 -8.118 1.00 69.06 83 LEU A N 1
ATOM 663 C CA . LEU A 1 83 ? 16.713 -3.785 -8.938 1.00 69.06 83 LEU A CA 1
ATOM 664 C C . LEU A 1 83 ? 18.046 -3.018 -8.863 1.00 69.06 83 LEU A C 1
ATOM 666 O O . LEU A 1 83 ? 18.421 -2.347 -9.817 1.00 69.06 83 LEU A O 1
ATOM 670 N N . MET A 1 84 ? 18.738 -3.091 -7.722 1.00 72.06 84 MET A N 1
ATOM 671 C CA . MET A 1 84 ? 20.035 -2.446 -7.496 1.00 72.06 84 MET A CA 1
ATOM 672 C C . MET A 1 84 ? 21.229 -3.261 -8.009 1.00 72.06 84 MET A C 1
ATOM 674 O O . MET A 1 84 ? 22.349 -2.748 -7.988 1.00 72.06 84 MET A O 1
ATOM 678 N N . LEU A 1 85 ? 21.026 -4.504 -8.463 1.00 73.75 85 LEU A N 1
ATOM 679 C CA . LEU A 1 85 ? 22.083 -5.251 -9.138 1.00 73.75 85 LEU A CA 1
ATOM 680 C C . LEU A 1 85 ? 22.396 -4.576 -10.485 1.00 73.75 85 LEU A C 1
ATOM 682 O O . LEU A 1 85 ? 21.477 -4.343 -11.271 1.00 73.75 85 LEU A O 1
ATOM 686 N N . PRO A 1 86 ? 23.671 -4.252 -10.765 1.00 61.16 86 PRO A N 1
ATOM 687 C CA . PRO A 1 86 ? 24.061 -3.753 -12.071 1.00 61.16 86 PRO A CA 1
ATOM 688 C C . PRO A 1 86 ? 24.008 -4.927 -13.055 1.00 61.16 86 PRO A C 1
ATOM 690 O O . PRO A 1 86 ? 24.779 -5.878 -12.924 1.00 61.16 86 PRO A O 1
ATOM 693 N N . PHE A 1 87 ? 23.069 -4.873 -13.996 1.00 58.38 87 PHE A N 1
ATOM 694 C CA . PHE A 1 87 ? 23.076 -5.703 -15.201 1.00 58.38 87 PHE A CA 1
ATOM 695 C C . PHE A 1 87 ? 23.778 -4.943 -16.323 1.00 58.38 87 PHE A C 1
ATOM 697 O O . PHE A 1 87 ? 23.507 -3.725 -16.449 1.00 58.38 87 PHE A O 1
#